Protein AF-A0AAU7DUR1-F1 (afdb_monomer_lite)

Structure (mmCIF, N/CA/C/O backbone):
data_AF-A0AAU7DUR1-F1
#
_entry.id   AF-A0AAU7DUR1-F1
#
loop_
_atom_site.group_PDB
_atom_site.id
_atom_site.type_symbol
_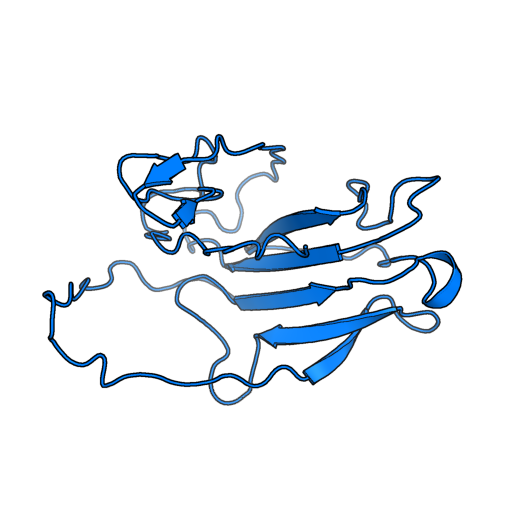atom_site.label_atom_id
_atom_site.label_alt_id
_atom_site.label_comp_id
_atom_site.label_asym_id
_atom_site.label_entity_id
_atom_site.label_seq_id
_atom_site.pdbx_PDB_ins_code
_atom_site.Cartn_x
_atom_site.Cartn_y
_atom_site.Cartn_z
_atom_site.occupancy
_atom_site.B_iso_or_equiv
_atom_site.auth_seq_id
_atom_site.auth_comp_id
_atom_site.auth_asym_id
_atom_site.auth_atom_id
_atom_site.pdbx_PDB_model_num
ATOM 1 N N . MET A 1 1 ? 10.412 -1.388 14.635 1.00 56.00 1 MET A N 1
ATOM 2 C CA . MET A 1 1 ? 9.092 -0.847 15.020 1.00 56.00 1 MET A CA 1
ATOM 3 C C . MET A 1 1 ? 8.176 -2.025 15.312 1.00 56.00 1 MET A C 1
ATOM 5 O O . MET A 1 1 ? 8.326 -3.038 14.648 1.00 56.00 1 MET A O 1
ATOM 9 N N . SER A 1 2 ? 7.314 -1.952 16.322 1.00 57.91 2 SER A N 1
ATOM 10 C CA . SER A 1 2 ? 6.321 -2.997 16.616 1.00 57.91 2 SER A CA 1
ATOM 11 C C . SER A 1 2 ? 5.016 -2.299 16.929 1.00 57.91 2 SER A C 1
ATOM 13 O O . SER A 1 2 ? 5.034 -1.348 17.711 1.00 57.91 2 SER A O 1
ATOM 15 N N . ASN A 1 3 ? 3.911 -2.769 16.357 1.00 61.84 3 ASN A N 1
ATOM 16 C CA . ASN A 1 3 ? 2.604 -2.283 16.769 1.00 61.84 3 ASN A CA 1
ATOM 17 C C . ASN A 1 3 ? 2.331 -2.777 18.203 1.00 61.84 3 ASN A C 1
ATOM 19 O O . ASN A 1 3 ? 2.317 -3.987 18.437 1.00 61.84 3 ASN A O 1
ATOM 23 N N . GLN A 1 4 ? 2.199 -1.851 19.155 1.00 59.06 4 GLN A N 1
ATOM 24 C CA . GLN A 1 4 ? 1.878 -2.141 20.562 1.00 59.06 4 GLN A CA 1
ATOM 25 C C . GLN A 1 4 ? 0.377 -1.969 20.854 1.00 59.06 4 GLN A C 1
ATOM 27 O O . GLN A 1 4 ? -0.071 -2.287 21.953 1.00 59.06 4 GLN A O 1
ATOM 32 N N . GLU A 1 5 ? -0.414 -1.482 19.892 1.00 58.09 5 GLU A N 1
ATOM 33 C CA . GLU A 1 5 ? -1.852 -1.294 20.077 1.00 58.09 5 GLU A CA 1
ATOM 34 C C . GLU A 1 5 ? -2.583 -2.643 20.017 1.00 58.09 5 GLU A C 1
ATOM 36 O O . GLU A 1 5 ? -2.701 -3.265 18.959 1.00 58.09 5 GLU A O 1
ATOM 41 N N . GLY A 1 6 ? -3.068 -3.104 21.174 1.00 51.38 6 GLY A N 1
ATOM 42 C CA . GLY A 1 6 ? -3.835 -4.348 21.315 1.00 51.38 6 GLY A CA 1
ATOM 43 C C . GLY A 1 6 ? -5.350 -4.191 21.133 1.00 51.38 6 GLY A C 1
ATOM 44 O O . GLY A 1 6 ? -6.027 -5.174 20.839 1.00 51.38 6 GLY A O 1
ATOM 45 N N . HIS A 1 7 ? -5.886 -2.977 21.287 1.00 55.06 7 HIS A N 1
ATOM 46 C CA . HIS A 1 7 ? -7.300 -2.651 21.097 1.00 55.06 7 HIS A CA 1
ATOM 47 C C . HIS A 1 7 ? -7.429 -1.149 20.826 1.00 55.06 7 HIS A C 1
ATOM 49 O O . HIS A 1 7 ? -6.732 -0.352 21.450 1.00 55.06 7 HIS A O 1
ATOM 55 N N . SER A 1 8 ? -8.314 -0.761 19.913 1.00 55.00 8 SER A N 1
ATOM 56 C CA . SER A 1 8 ? -8.694 0.642 19.732 1.00 55.00 8 SER A CA 1
ATOM 57 C C . SER A 1 8 ? -10.193 0.733 19.930 1.00 55.00 8 SER A C 1
ATOM 59 O O . SER A 1 8 ? -10.923 0.025 19.233 1.00 55.00 8 SER A O 1
ATOM 61 N N . ASP A 1 9 ? -10.635 1.581 20.855 1.00 59.78 9 ASP A N 1
ATOM 62 C CA . ASP A 1 9 ? -12.047 1.922 20.973 1.00 59.78 9 ASP A CA 1
ATOM 63 C C . ASP A 1 9 ? -12.463 2.625 19.680 1.00 59.78 9 ASP A C 1
ATOM 65 O O . ASP A 1 9 ? -11.964 3.696 19.328 1.00 59.78 9 ASP A O 1
ATOM 69 N N . VAL A 1 10 ? -13.305 1.951 18.899 1.00 65.25 10 VAL A N 1
ATOM 70 C CA . VAL A 1 10 ? -13.813 2.492 17.642 1.00 65.25 10 VAL A CA 1
ATOM 71 C C . VAL A 1 10 ? -14.969 3.417 17.977 1.00 65.25 10 VAL A C 1
ATOM 73 O O . VAL A 1 10 ? -16.046 2.958 18.350 1.00 65.25 10 VAL A O 1
ATOM 76 N N . THR A 1 11 ? -14.765 4.714 17.785 1.00 69.62 11 THR A N 1
ATOM 77 C CA . THR A 1 11 ? -15.866 5.675 17.783 1.00 69.62 11 THR A CA 1
ATOM 78 C C . THR A 1 11 ? -16.497 5.687 16.396 1.00 69.62 11 THR A C 1
ATOM 80 O O . THR A 1 11 ? -15.863 6.089 15.420 1.00 69.62 11 THR A O 1
ATOM 83 N N . ILE A 1 12 ? -17.743 5.229 16.299 1.00 73.94 12 ILE A N 1
ATOM 84 C CA . ILE A 1 12 ? -18.549 5.356 15.082 1.00 73.94 12 ILE A CA 1
ATOM 85 C C . ILE A 1 12 ? -19.284 6.694 15.166 1.00 73.94 12 ILE A C 1
ATOM 87 O O . ILE A 1 12 ? -20.012 6.929 16.125 1.00 73.94 12 ILE A O 1
ATOM 91 N N . LEU A 1 13 ? -19.077 7.563 14.177 1.00 75.06 13 LEU A N 1
ATOM 92 C CA . LEU A 1 13 ? -19.843 8.802 14.045 1.00 75.06 13 LEU A CA 1
ATOM 93 C C . LEU A 1 13 ? -21.194 8.503 13.380 1.00 75.06 13 LEU A C 1
ATOM 95 O O . LEU A 1 13 ? -21.248 7.810 12.362 1.00 75.06 13 LEU A O 1
ATOM 99 N N . GLU A 1 14 ? -22.276 9.037 13.941 1.00 80.81 14 GLU A N 1
ATOM 100 C CA . GLU A 1 14 ? -23.606 9.017 13.330 1.00 80.81 14 GLU A CA 1
ATOM 101 C C . GLU A 1 14 ? -23.706 10.021 12.171 1.00 80.81 14 GLU A C 1
ATOM 103 O O . GLU A 1 14 ? -22.934 10.978 12.061 1.00 80.81 14 GLU A O 1
ATOM 108 N N . SER A 1 15 ? -24.689 9.818 11.289 1.00 76.50 15 SER A N 1
ATOM 109 C CA . SER A 1 15 ? -24.946 10.739 10.179 1.00 76.50 15 SER A CA 1
ATOM 110 C C . SER A 1 15 ? -25.214 12.156 10.704 1.00 76.50 15 SER A C 1
ATOM 112 O O . SER A 1 15 ? -26.087 12.359 11.543 1.00 76.50 15 SER A O 1
ATOM 114 N N . GLY A 1 16 ? -24.451 13.138 10.217 1.00 76.81 16 GLY A N 1
ATOM 115 C CA . GLY A 1 16 ? -24.563 14.537 10.639 1.00 76.81 16 GLY A CA 1
ATOM 116 C C . GLY A 1 16 ? -23.713 14.925 11.855 1.00 76.81 16 GLY A C 1
ATOM 117 O O . GLY A 1 16 ? -23.618 16.116 12.147 1.00 76.81 16 GLY A O 1
ATOM 118 N N . GLN A 1 17 ? -23.042 13.981 12.531 1.00 80.88 17 GLN A N 1
ATOM 119 C CA . GLN A 1 17 ? -22.044 14.335 13.544 1.00 80.88 17 GLN A CA 1
ATOM 120 C C . GLN A 1 17 ? -20.769 14.878 12.871 1.00 80.88 17 GLN A C 1
ATOM 122 O O . GLN A 1 17 ? -20.218 14.222 11.982 1.00 80.88 17 GLN A O 1
ATOM 127 N N . PRO A 1 18 ? -20.266 16.063 13.270 1.00 70.56 18 PRO A N 1
ATOM 128 C CA . PRO A 1 18 ? -19.058 16.622 12.681 1.00 70.56 18 PRO A CA 1
ATOM 129 C C . PRO A 1 18 ? -17.836 15.787 13.077 1.00 70.56 18 PRO A C 1
ATOM 131 O O . PRO A 1 18 ? -17.575 15.561 14.259 1.00 70.56 18 PRO A O 1
ATOM 134 N N . CYS A 1 19 ? -17.048 15.366 12.087 1.00 73.06 19 CYS A N 1
ATOM 135 C CA . CYS A 1 19 ? -15.714 14.830 12.331 1.00 73.06 19 CYS A CA 1
ATOM 136 C C . CYS A 1 19 ? -14.789 16.001 12.684 1.00 73.06 19 CYS A C 1
ATOM 138 O O . CYS A 1 19 ? -14.286 16.694 11.805 1.00 73.06 19 CYS A O 1
ATOM 140 N N . THR A 1 20 ? -14.625 16.278 13.976 1.00 70.75 20 THR A N 1
ATOM 141 C CA . THR A 1 20 ? -13.849 17.434 14.459 1.00 70.75 20 THR A CA 1
ATOM 142 C C . THR A 1 20 ? -12.358 17.142 14.633 1.00 70.75 20 THR A C 1
ATOM 144 O O . THR A 1 20 ? -11.576 18.069 14.814 1.00 70.75 20 THR A O 1
ATOM 147 N N . ALA A 1 21 ? -11.941 15.877 14.539 1.00 74.44 21 ALA A N 1
ATOM 148 C CA . ALA A 1 21 ? -10.549 15.448 14.672 1.00 74.44 21 ALA A CA 1
ATOM 149 C C . ALA A 1 21 ? -9.937 15.102 13.303 1.00 74.44 21 ALA A C 1
ATOM 151 O O . ALA A 1 21 ? -9.575 13.954 13.045 1.00 74.44 21 ALA A O 1
ATOM 152 N N . VAL A 1 22 ? -9.853 16.091 12.408 1.00 81.06 22 VAL A N 1
ATOM 153 C CA . VAL A 1 22 ? -9.195 15.941 11.101 1.00 81.06 22 VAL A CA 1
ATOM 154 C C . VAL A 1 22 ? -7.803 16.558 11.159 1.00 81.06 22 VAL A C 1
ATOM 156 O O . VAL A 1 22 ? -7.639 17.717 11.529 1.00 81.06 22 VAL A O 1
ATOM 159 N N . GLU A 1 23 ? -6.808 15.777 10.759 1.00 84.94 23 GLU A N 1
ATOM 160 C CA . GLU A 1 23 ? -5.436 16.225 10.538 1.00 84.94 23 GLU A CA 1
ATOM 161 C C . GLU A 1 23 ? -5.073 15.928 9.083 1.00 84.94 23 GLU A C 1
ATOM 163 O O . GLU A 1 23 ? -5.329 14.825 8.593 1.00 84.94 23 GLU A O 1
ATOM 168 N N . VAL A 1 24 ? -4.489 16.910 8.396 1.00 88.19 24 VAL A N 1
ATOM 169 C CA . VAL A 1 24 ? -3.991 16.754 7.026 1.00 88.19 24 VAL A CA 1
ATOM 170 C C . VAL A 1 24 ? -2.480 16.573 7.085 1.00 88.19 24 VAL A C 1
ATOM 172 O O . VAL A 1 24 ? -1.771 17.415 7.629 1.00 88.19 24 VAL A O 1
ATOM 175 N N . LEU A 1 25 ? -1.999 15.463 6.525 1.00 89.69 25 LEU A N 1
ATOM 176 C CA . LEU A 1 25 ? -0.577 15.175 6.371 1.00 89.69 25 LEU A CA 1
ATOM 177 C C . LEU A 1 25 ? -0.161 15.499 4.936 1.00 89.69 25 LEU A C 1
ATOM 179 O O . LEU A 1 25 ? -0.440 14.720 4.026 1.00 89.69 25 LEU A O 1
ATOM 183 N N . GLU A 1 26 ? 0.503 16.636 4.737 1.00 93.69 26 GLU A N 1
ATOM 184 C CA . GLU A 1 26 ? 0.977 17.040 3.410 1.00 93.69 26 GLU A CA 1
ATOM 185 C C . GLU A 1 26 ? 2.135 16.132 2.952 1.00 93.69 26 GLU A C 1
ATOM 187 O O . GLU A 1 26 ? 3.105 15.950 3.700 1.00 93.69 26 GLU A O 1
ATOM 192 N N . PRO A 1 27 ? 2.067 15.526 1.754 1.00 94.62 27 PRO A N 1
ATOM 193 C CA . PRO A 1 27 ? 3.135 14.681 1.240 1.00 94.62 27 PRO A CA 1
ATOM 194 C C . PRO A 1 27 ? 4.364 15.501 0.836 1.00 94.62 27 PRO A C 1
ATOM 196 O O . PRO A 1 27 ? 4.273 16.661 0.440 1.00 94.62 27 PRO A O 1
ATOM 199 N N . ARG A 1 28 ? 5.537 14.863 0.869 1.00 94.25 28 ARG A N 1
ATOM 200 C CA . ARG A 1 28 ? 6.794 15.436 0.362 1.00 94.25 28 ARG A CA 1
ATOM 201 C C . ARG A 1 28 ? 7.371 14.598 -0.770 1.00 94.25 28 ARG A C 1
ATOM 203 O O . ARG A 1 28 ? 7.312 13.372 -0.722 1.00 94.25 28 ARG A O 1
ATOM 210 N N . LEU A 1 29 ? 7.994 15.255 -1.742 1.00 93.94 29 LEU A N 1
ATOM 211 C CA . LEU A 1 29 ? 8.721 14.575 -2.811 1.00 93.94 29 LEU A CA 1
ATOM 212 C C . LEU A 1 29 ? 10.034 13.998 -2.275 1.00 93.94 29 LEU A C 1
ATOM 214 O O . LEU A 1 29 ? 10.822 14.708 -1.645 1.00 93.94 29 LEU A O 1
ATOM 218 N N . VAL A 1 30 ? 10.268 12.709 -2.513 1.00 92.31 30 VAL A N 1
ATOM 219 C CA . VAL A 1 30 ? 11.501 12.016 -2.121 1.00 92.31 30 VAL A CA 1
ATOM 220 C C . VAL A 1 30 ? 11.990 11.084 -3.231 1.00 92.31 30 VAL A C 1
ATOM 222 O O . VAL A 1 30 ? 11.173 10.497 -3.938 1.00 92.31 30 VAL A O 1
ATOM 225 N N . PRO A 1 31 ? 13.312 10.899 -3.378 1.00 89.62 31 PRO A N 1
ATOM 226 C CA . PRO A 1 31 ? 13.858 9.909 -4.297 1.00 89.62 31 PRO A CA 1
ATOM 227 C C . PRO A 1 31 ? 13.630 8.476 -3.782 1.00 89.62 31 PRO A C 1
ATOM 229 O O . PRO A 1 31 ? 13.935 8.160 -2.629 1.00 89.62 31 PRO A O 1
ATOM 232 N N . LEU A 1 32 ? 13.160 7.590 -4.660 1.00 83.88 32 LEU A N 1
ATOM 233 C CA . LEU A 1 32 ? 13.056 6.142 -4.480 1.00 83.88 32 LEU A CA 1
ATOM 234 C C . LEU A 1 32 ? 14.076 5.427 -5.385 1.00 83.88 32 LEU A C 1
ATOM 236 O O . LEU A 1 32 ? 13.967 5.496 -6.604 1.00 83.88 32 LEU A O 1
ATOM 240 N N . GLY A 1 33 ? 15.061 4.724 -4.805 1.00 72.75 33 GLY A N 1
ATOM 241 C CA . GLY A 1 33 ? 16.010 3.891 -5.575 1.00 72.75 33 GLY A CA 1
ATOM 242 C C . GLY A 1 33 ? 17.455 4.405 -5.721 1.00 72.75 33 GLY A C 1
ATOM 243 O O . GLY A 1 33 ? 18.224 3.866 -6.513 1.00 72.75 33 GLY A O 1
ATOM 244 N N . GLY A 1 34 ? 17.889 5.407 -4.945 1.00 68.81 34 GLY A N 1
ATOM 245 C CA . GLY A 1 34 ? 19.290 5.867 -4.939 1.00 68.81 34 GLY A CA 1
ATOM 246 C C . GLY A 1 34 ? 19.657 6.843 -6.081 1.00 68.81 34 GLY A C 1
ATOM 247 O O . GLY A 1 34 ? 18.851 7.703 -6.410 1.00 68.81 34 GLY A O 1
ATOM 248 N N . PRO A 1 35 ? 20.869 6.789 -6.678 1.00 56.81 35 PRO A N 1
ATOM 249 C CA . PRO A 1 35 ? 21.371 7.820 -7.609 1.00 56.81 35 PRO A CA 1
ATOM 250 C C . PRO A 1 35 ? 20.597 7.991 -8.927 1.00 56.81 35 PRO A C 1
ATOM 252 O O . PRO A 1 35 ? 20.776 8.998 -9.603 1.00 56.81 35 PRO A O 1
ATOM 255 N N . ARG A 1 36 ? 19.768 7.011 -9.310 1.00 65.25 36 ARG A N 1
ATOM 256 C CA . ARG A 1 36 ? 18.847 7.078 -10.464 1.00 65.25 36 ARG A CA 1
ATOM 257 C C . ARG A 1 36 ? 17.395 6.939 -10.010 1.00 65.25 36 ARG A C 1
ATOM 259 O O . ARG A 1 36 ? 16.603 6.255 -10.645 1.00 65.25 36 ARG A O 1
ATOM 266 N N . ALA A 1 37 ? 17.102 7.498 -8.843 1.00 68.94 37 ALA A N 1
ATOM 267 C CA . ALA A 1 37 ? 15.810 7.365 -8.212 1.00 68.94 37 ALA A CA 1
ATOM 268 C C . ALA A 1 37 ? 14.706 8.050 -9.013 1.00 68.94 37 ALA A C 1
ATOM 270 O O . ALA A 1 37 ? 14.841 9.218 -9.381 1.00 68.94 37 ALA A O 1
ATOM 271 N N . MET A 1 38 ? 13.583 7.355 -9.169 1.00 85.31 38 MET A N 1
ATOM 272 C CA . MET A 1 38 ? 12.325 8.026 -9.470 1.00 85.31 38 MET A CA 1
ATOM 273 C C . MET A 1 38 ? 11.888 8.860 -8.258 1.00 85.31 38 MET A C 1
ATOM 275 O O . MET A 1 38 ? 12.289 8.584 -7.123 1.00 85.31 38 MET A O 1
ATOM 279 N N . THR A 1 39 ? 11.060 9.877 -8.473 1.00 89.38 39 THR A N 1
ATOM 280 C CA . THR A 1 39 ? 10.510 10.675 -7.369 1.00 89.38 39 THR A CA 1
ATOM 281 C C . THR A 1 39 ? 9.153 10.123 -6.949 1.00 89.38 39 THR A C 1
ATOM 283 O O . THR A 1 39 ? 8.345 9.761 -7.794 1.00 89.38 39 THR A O 1
ATOM 286 N N . VAL A 1 40 ? 8.898 10.069 -5.641 1.00 92.50 40 VAL A N 1
ATOM 287 C CA . VAL A 1 40 ? 7.615 9.640 -5.070 1.00 92.50 40 VAL A CA 1
ATOM 288 C C . VAL A 1 40 ? 7.107 10.650 -4.049 1.00 92.50 40 VAL A C 1
ATOM 290 O O . VAL A 1 40 ? 7.886 11.358 -3.407 1.00 92.50 40 VAL A O 1
ATOM 293 N N . CYS A 1 41 ? 5.793 10.695 -3.867 1.00 94.88 41 CYS A N 1
ATOM 294 C CA . CYS A 1 41 ? 5.122 11.462 -2.827 1.00 94.88 41 CYS A CA 1
ATOM 295 C C . CYS A 1 41 ? 5.071 10.642 -1.532 1.00 94.88 41 CYS A C 1
ATOM 297 O O . CYS A 1 41 ? 4.221 9.765 -1.368 1.00 94.88 41 CYS A O 1
ATOM 299 N N . ARG A 1 42 ? 5.962 10.937 -0.581 1.00 95.44 42 ARG A N 1
ATOM 300 C CA . ARG A 1 42 ? 5.965 10.311 0.746 1.00 95.44 42 ARG A CA 1
ATOM 301 C C . ARG A 1 42 ? 5.056 11.066 1.702 1.00 95.44 42 ARG A C 1
ATOM 303 O O . ARG A 1 42 ? 5.380 12.175 2.127 1.00 95.44 42 ARG A O 1
ATOM 310 N N . THR A 1 43 ? 3.952 10.432 2.082 1.00 94.94 43 THR A N 1
ATOM 311 C CA . THR A 1 43 ? 2.994 10.976 3.061 1.00 94.94 43 THR A CA 1
ATOM 312 C C . THR A 1 43 ? 3.359 10.564 4.484 1.00 94.94 43 THR A C 1
ATOM 314 O O . THR A 1 43 ? 3.240 11.365 5.403 1.00 94.94 43 THR A O 1
ATOM 317 N N . SER A 1 44 ? 3.844 9.334 4.682 1.00 93.25 44 SER A N 1
ATOM 318 C CA . SER A 1 44 ? 4.236 8.793 5.991 1.00 93.25 44 SER A CA 1
ATOM 319 C C . SER A 1 44 ? 5.558 8.024 5.874 1.00 93.25 44 SER A C 1
ATOM 321 O O . SER A 1 44 ? 5.752 7.338 4.868 1.00 93.25 44 SER A O 1
ATOM 323 N N . PRO A 1 45 ? 6.475 8.103 6.860 1.00 93.06 45 PRO A N 1
ATOM 324 C CA . PRO A 1 45 ? 6.346 8.783 8.156 1.00 93.06 45 PRO A CA 1
ATOM 325 C C . PRO A 1 45 ? 6.593 10.303 8.106 1.00 93.06 45 PRO A C 1
ATOM 327 O O . PRO A 1 45 ? 7.394 10.800 7.297 1.00 93.06 45 PRO A O 1
ATOM 330 N N . GLN A 1 46 ? 5.945 11.026 9.028 1.00 90.00 46 GLN A N 1
ATOM 331 C CA . GLN A 1 46 ? 6.221 12.431 9.358 1.00 90.00 46 GLN A CA 1
ATOM 332 C C . GLN A 1 46 ? 6.693 12.579 10.808 1.00 90.00 46 GLN A C 1
ATOM 334 O O . GLN A 1 46 ? 6.553 11.654 11.618 1.00 90.00 46 GLN A O 1
ATOM 339 N N . ARG A 1 47 ? 7.276 13.741 11.126 1.00 86.44 47 ARG A N 1
ATOM 340 C CA . ARG A 1 47 ? 7.790 14.048 12.468 1.00 86.44 47 ARG A CA 1
ATOM 341 C C . ARG A 1 47 ? 6.647 14.131 13.480 1.00 86.44 47 ARG A C 1
ATOM 343 O O . ARG A 1 47 ? 6.791 13.659 14.601 1.00 86.44 47 ARG A O 1
ATOM 350 N N . GLU A 1 48 ? 5.531 14.709 13.059 1.00 85.38 48 GLU A N 1
ATOM 351 C CA . GLU A 1 48 ? 4.315 14.942 13.835 1.00 85.38 48 GLU A CA 1
ATOM 352 C C . GLU A 1 48 ? 3.516 13.646 14.004 1.00 85.38 48 GLU A C 1
ATOM 354 O O . GLU A 1 48 ? 2.960 13.382 15.069 1.00 85.38 48 GLU A O 1
ATOM 359 N N . ARG A 1 49 ? 3.509 12.802 12.963 1.00 86.50 49 ARG A N 1
ATOM 360 C CA . ARG A 1 49 ? 2.796 11.526 12.951 1.00 86.50 49 ARG A CA 1
ATOM 361 C C . ARG A 1 49 ? 3.564 10.469 12.163 1.00 86.50 49 ARG A C 1
ATOM 363 O O . ARG A 1 49 ? 3.569 10.440 10.934 1.00 86.50 49 ARG A O 1
ATOM 370 N N . SER A 1 50 ? 4.223 9.570 12.892 1.00 86.44 50 SER A N 1
ATOM 371 C CA . SER A 1 50 ? 4.999 8.472 12.295 1.00 86.44 50 SER A CA 1
ATOM 372 C C . SER A 1 50 ? 4.198 7.177 12.122 1.00 86.44 50 SER A C 1
ATOM 374 O O . SER A 1 50 ? 4.646 6.275 11.419 1.00 86.44 50 SER A O 1
ATOM 376 N N . LEU A 1 51 ? 3.029 7.072 12.763 1.00 84.94 51 LEU A N 1
ATOM 377 C CA . LEU A 1 51 ? 2.148 5.908 12.709 1.00 84.94 51 LEU A CA 1
ATOM 378 C C . LEU A 1 51 ? 0.685 6.335 12.553 1.00 84.94 51 LEU A C 1
ATOM 380 O O . LEU A 1 51 ? 0.239 7.299 13.173 1.00 84.94 51 LEU A O 1
ATOM 384 N N . ILE A 1 52 ? -0.073 5.563 11.776 1.00 86.44 52 ILE A N 1
ATOM 385 C CA . ILE A 1 52 ? -1.538 5.527 11.813 1.00 86.44 52 ILE A CA 1
ATOM 386 C C . ILE A 1 52 ? -1.912 4.104 12.214 1.00 86.44 52 ILE A C 1
ATOM 388 O O . ILE A 1 52 ? -2.005 3.206 11.372 1.00 86.44 52 ILE A O 1
ATOM 392 N N . ARG A 1 53 ? -2.084 3.878 13.521 1.00 85.19 53 ARG A N 1
ATOM 393 C CA . ARG A 1 53 ? -2.161 2.527 14.098 1.00 85.19 53 ARG A CA 1
ATOM 394 C C . ARG A 1 53 ? -0.944 1.702 13.649 1.00 85.19 53 ARG A C 1
ATOM 396 O O . ARG A 1 53 ? 0.191 2.140 13.804 1.00 85.19 53 ARG A O 1
ATOM 403 N N . ALA A 1 54 ? -1.159 0.540 13.032 1.00 85.94 54 ALA A N 1
ATOM 404 C CA . ALA A 1 54 ? -0.078 -0.296 12.519 1.00 85.94 54 ALA A CA 1
ATOM 405 C C . ALA A 1 54 ? 0.653 0.300 11.299 1.00 85.94 54 ALA A C 1
ATOM 407 O O . ALA A 1 54 ? 1.789 -0.092 11.040 1.00 85.94 54 ALA A O 1
ATOM 408 N N . TRP A 1 55 ? 0.033 1.211 10.542 1.00 89.81 55 TRP A N 1
ATOM 409 C CA . TRP A 1 55 ? 0.603 1.753 9.307 1.00 89.81 55 TRP A CA 1
ATOM 410 C C . TRP A 1 55 ? 1.741 2.719 9.610 1.00 89.81 55 TRP A C 1
ATOM 412 O O . TRP A 1 55 ? 1.552 3.696 10.331 1.00 89.81 55 TRP A O 1
ATOM 422 N N . CYS A 1 56 ? 2.916 2.456 9.047 1.00 91.75 56 CYS A N 1
ATOM 423 C CA . CYS A 1 56 ? 4.151 3.173 9.366 1.00 91.75 56 CYS A CA 1
ATOM 424 C C . CYS A 1 56 ? 4.858 3.776 8.150 1.00 91.75 56 CYS A C 1
ATOM 426 O O . CYS A 1 56 ? 5.913 4.391 8.295 1.00 91.75 56 CYS A O 1
ATOM 428 N N . PHE A 1 57 ? 4.293 3.591 6.958 1.00 94.06 57 PHE A N 1
ATOM 429 C CA . PHE A 1 57 ? 4.868 4.072 5.711 1.00 94.06 57 PHE A CA 1
ATOM 430 C C . PHE A 1 57 ? 3.789 4.201 4.637 1.00 94.06 57 PHE A C 1
ATOM 432 O O . PHE A 1 57 ? 2.924 3.326 4.537 1.00 94.06 57 PHE A O 1
ATOM 439 N N . LEU A 1 58 ? 3.861 5.270 3.843 1.00 95.00 58 LEU A N 1
ATOM 440 C CA . LEU A 1 58 ? 3.026 5.479 2.665 1.00 95.00 58 LEU A CA 1
ATOM 441 C C . LEU A 1 58 ? 3.779 6.327 1.639 1.00 95.00 58 LEU A C 1
ATOM 443 O O . LEU A 1 58 ? 3.975 7.528 1.858 1.00 95.00 58 LEU A O 1
ATOM 447 N N . ASP A 1 59 ? 4.107 5.697 0.515 1.00 94.56 59 ASP A N 1
ATOM 448 C CA . ASP A 1 59 ? 4.537 6.361 -0.711 1.00 94.56 59 ASP A CA 1
ATOM 449 C C . ASP A 1 59 ? 3.463 6.227 -1.784 1.00 94.56 59 ASP A C 1
ATOM 451 O O . ASP A 1 59 ? 2.858 5.168 -1.946 1.00 94.56 59 ASP A O 1
ATOM 455 N N . HIS A 1 60 ? 3.276 7.294 -2.548 1.00 94.62 60 HIS A N 1
ATOM 456 C CA . HIS A 1 60 ? 2.536 7.305 -3.802 1.00 94.62 60 HIS A CA 1
ATOM 457 C C . HIS A 1 60 ? 3.515 7.586 -4.942 1.00 94.62 60 HIS A C 1
ATOM 459 O O . HIS A 1 60 ? 4.310 8.522 -4.860 1.00 94.62 60 HIS A O 1
ATOM 465 N N . TYR A 1 61 ? 3.497 6.742 -5.968 1.00 91.38 61 TYR A N 1
ATOM 466 C CA . TYR A 1 61 ? 4.324 6.870 -7.165 1.00 91.38 61 TYR A CA 1
ATOM 467 C C . TYR A 1 61 ? 3.424 6.967 -8.391 1.00 91.38 61 TYR A C 1
ATOM 469 O O . TYR A 1 61 ? 2.400 6.279 -8.470 1.00 91.38 61 TYR A O 1
ATOM 477 N N . GLY A 1 62 ? 3.804 7.805 -9.351 1.00 89.81 62 GLY A N 1
ATOM 478 C CA . GLY A 1 62 ? 2.970 8.114 -10.499 1.00 89.81 62 GLY A CA 1
ATOM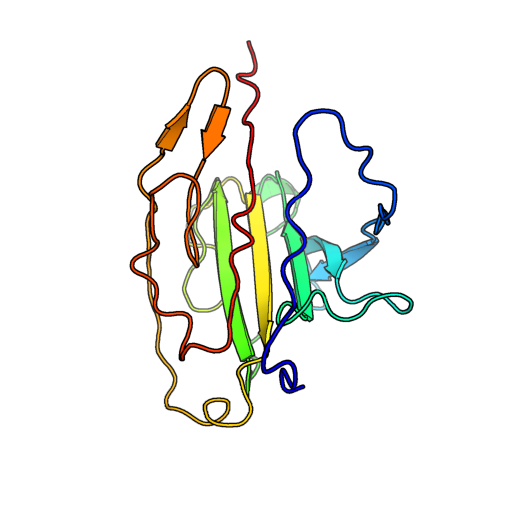 479 C C . GLY A 1 62 ? 1.802 9.068 -10.226 1.00 89.81 62 GLY A C 1
ATOM 480 O O . GLY A 1 62 ? 1.666 9.596 -9.122 1.00 89.81 62 GLY A O 1
ATOM 481 N N . PRO A 1 63 ? 0.913 9.270 -11.214 1.00 90.56 63 PRO A N 1
ATOM 482 C CA . PRO A 1 63 ? 0.921 8.620 -12.525 1.00 90.56 63 PRO A CA 1
ATOM 483 C C . PRO A 1 63 ? 2.069 9.120 -13.405 1.00 90.56 63 PRO A C 1
ATOM 485 O O . PRO A 1 63 ? 2.066 10.275 -13.817 1.00 90.56 63 PRO A O 1
ATOM 488 N N . ASP A 1 64 ? 3.005 8.228 -13.723 1.00 85.00 64 ASP A N 1
ATOM 489 C CA . ASP A 1 64 ? 4.221 8.572 -14.457 1.00 85.00 64 ASP A CA 1
ATOM 490 C C . ASP A 1 64 ? 4.384 7.694 -15.700 1.00 85.00 64 ASP A C 1
ATOM 492 O O . ASP A 1 64 ? 4.078 6.496 -15.679 1.00 85.00 64 ASP A O 1
ATOM 496 N N . SER A 1 65 ? 4.901 8.293 -16.774 1.00 83.25 65 SER A N 1
ATOM 497 C CA . SER A 1 65 ? 5.422 7.572 -17.937 1.00 83.25 65 SER A CA 1
ATOM 498 C C . SER A 1 65 ? 6.826 7.071 -17.614 1.00 83.25 65 SER A C 1
ATOM 500 O O . SER A 1 65 ? 7.739 7.873 -17.414 1.00 83.25 65 SER A O 1
ATOM 502 N N . VAL A 1 66 ? 7.029 5.751 -17.619 1.00 79.88 66 VAL A N 1
ATOM 503 C CA . VAL A 1 66 ? 8.338 5.140 -17.309 1.00 79.88 66 VAL A CA 1
ATOM 504 C C . VAL A 1 66 ? 9.418 5.614 -18.289 1.00 79.88 66 VAL A C 1
ATOM 506 O O . VAL A 1 66 ? 10.583 5.756 -17.916 1.00 79.88 66 VAL A O 1
ATOM 509 N N . ALA A 1 67 ? 9.033 5.924 -19.531 1.00 79.00 67 ALA A N 1
ATOM 510 C CA . ALA A 1 67 ? 9.938 6.468 -20.540 1.00 79.00 67 ALA A CA 1
ATOM 511 C C . ALA A 1 67 ? 10.467 7.873 -20.188 1.00 79.00 67 ALA A C 1
ATOM 513 O O . ALA A 1 67 ? 11.571 8.225 -20.601 1.00 79.00 67 ALA A O 1
ATOM 514 N N . GLU A 1 68 ? 9.701 8.666 -19.436 1.00 78.69 68 GLU A N 1
ATOM 515 C CA . GLU A 1 68 ? 10.036 10.052 -19.086 1.00 78.69 68 GLU A CA 1
ATOM 516 C C . GLU A 1 68 ? 10.676 10.160 -17.700 1.00 78.69 68 GLU A C 1
ATOM 518 O O . GLU A 1 68 ? 11.666 10.870 -17.522 1.00 78.69 68 GLU A O 1
ATOM 523 N N . THR A 1 69 ? 10.132 9.445 -16.714 1.00 75.12 69 THR A N 1
ATOM 524 C CA . THR A 1 69 ? 10.562 9.535 -15.309 1.00 75.12 69 THR A CA 1
ATOM 525 C C . THR A 1 69 ? 11.620 8.506 -14.932 1.00 75.12 69 THR A C 1
ATOM 527 O O . THR A 1 69 ? 12.201 8.585 -13.848 1.00 75.12 69 THR A O 1
ATOM 530 N N . GLY A 1 70 ? 11.878 7.546 -15.820 1.00 73.25 70 GLY A N 1
ATOM 531 C CA . GLY A 1 70 ? 12.695 6.380 -15.535 1.00 73.25 70 GLY A CA 1
ATOM 532 C C . GLY A 1 70 ? 11.925 5.292 -14.788 1.00 73.25 70 GLY A C 1
ATOM 533 O O . GLY A 1 70 ? 10.798 5.477 -14.326 1.00 73.25 70 GLY A O 1
ATOM 534 N N . ASP A 1 71 ? 12.567 4.133 -14.695 1.00 76.19 71 ASP A N 1
ATOM 535 C CA . ASP A 1 71 ? 12.011 2.936 -14.077 1.00 76.19 71 ASP A CA 1
ATOM 536 C C . ASP A 1 71 ? 12.137 2.962 -12.543 1.00 76.19 71 ASP A C 1
ATOM 538 O O . ASP A 1 71 ? 13.128 3.444 -11.984 1.00 76.19 71 ASP A O 1
ATOM 542 N N . MET A 1 72 ? 11.166 2.367 -11.850 1.00 81.44 72 MET A N 1
ATOM 543 C CA . MET A 1 72 ? 11.296 2.043 -10.439 1.00 81.44 72 MET A CA 1
ATOM 544 C C . MET A 1 72 ? 12.328 0.925 -10.274 1.00 81.44 72 MET A C 1
ATOM 546 O O . MET A 1 72 ? 12.059 -0.244 -10.534 1.00 81.44 72 MET A O 1
ATOM 550 N N . THR A 1 73 ? 13.525 1.287 -9.814 1.00 80.56 73 THR A N 1
ATOM 551 C CA . THR A 1 73 ? 14.586 0.334 -9.466 1.00 80.56 73 THR A CA 1
ATOM 552 C C . THR A 1 73 ? 14.953 0.499 -8.001 1.00 80.56 73 THR A C 1
ATOM 554 O O . THR A 1 73 ? 15.720 1.395 -7.641 1.00 80.56 73 THR A O 1
ATOM 557 N N . VAL A 1 74 ? 14.436 -0.376 -7.139 1.00 77.12 74 VAL A N 1
ATOM 558 C CA . VAL A 1 74 ? 14.805 -0.377 -5.721 1.00 77.12 74 VAL A CA 1
ATOM 559 C C . VAL A 1 74 ? 15.927 -1.397 -5.482 1.00 77.12 74 VAL A C 1
ATOM 561 O O . VAL A 1 74 ? 15.760 -2.585 -5.764 1.00 77.12 74 VAL A O 1
ATOM 564 N N . PRO A 1 75 ? 17.107 -0.980 -4.976 1.00 75.06 75 PRO A N 1
ATOM 565 C CA . PRO A 1 75 ? 18.173 -1.915 -4.632 1.00 75.06 75 PRO A CA 1
ATOM 566 C C . PRO A 1 75 ? 17.708 -2.947 -3.605 1.00 75.06 75 PRO A C 1
ATOM 568 O O . PRO A 1 75 ? 16.859 -2.659 -2.761 1.00 75.06 75 PRO A O 1
ATOM 571 N N . ARG A 1 76 ? 18.318 -4.139 -3.612 1.00 75.12 76 ARG A N 1
ATOM 572 C CA . ARG A 1 76 ? 18.017 -5.161 -2.600 1.00 75.12 76 ARG A CA 1
ATOM 573 C C . ARG A 1 76 ? 18.241 -4.596 -1.201 1.00 75.12 76 ARG A C 1
ATOM 575 O O . ARG A 1 76 ? 19.325 -4.109 -0.886 1.00 75.12 76 ARG A O 1
ATOM 582 N N . HIS A 1 77 ? 17.230 -4.734 -0.361 1.00 76.56 77 HIS A N 1
ATOM 583 C CA . HIS A 1 77 ? 17.262 -4.338 1.035 1.00 76.56 77 HIS A CA 1
ATOM 584 C C . HIS A 1 77 ? 16.428 -5.323 1.856 1.00 76.56 77 HIS A C 1
ATOM 586 O O . HIS A 1 77 ? 15.628 -6.088 1.319 1.00 76.56 77 HIS A O 1
ATOM 592 N N . LEU A 1 78 ? 16.686 -5.363 3.160 1.00 77.19 78 LEU A N 1
ATOM 593 C CA . LEU A 1 78 ? 16.071 -6.323 4.068 1.00 77.19 78 LEU A CA 1
ATOM 594 C C . LEU A 1 78 ? 15.013 -5.629 4.920 1.00 77.19 78 LEU A C 1
ATOM 596 O O . LEU A 1 78 ? 15.286 -4.596 5.529 1.00 77.19 78 LEU A O 1
ATOM 600 N N . HIS A 1 79 ? 13.844 -6.258 5.019 1.00 83.00 79 HIS A N 1
ATOM 601 C CA . HIS A 1 79 ? 12.780 -5.876 5.944 1.00 83.00 79 HIS A CA 1
ATOM 602 C C . HIS A 1 79 ? 12.645 -6.916 7.054 1.00 83.00 79 HIS A C 1
ATOM 604 O O . HIS A 1 79 ? 12.815 -8.113 6.828 1.00 83.00 79 HIS A O 1
ATOM 610 N N . THR A 1 80 ? 12.319 -6.466 8.265 1.00 84.75 80 THR A N 1
ATOM 611 C CA . THR A 1 80 ? 12.000 -7.345 9.397 1.00 84.75 80 THR A CA 1
ATOM 612 C C . THR A 1 80 ? 10.926 -6.713 10.276 1.00 84.75 80 THR A C 1
ATOM 614 O O . THR A 1 80 ? 10.914 -5.499 10.488 1.00 84.75 80 THR A O 1
ATOM 617 N N . GLY A 1 81 ? 10.014 -7.532 10.801 1.00 83.31 81 GLY A N 1
ATOM 618 C CA . GLY A 1 81 ? 8.949 -7.086 11.699 1.00 83.31 81 GLY A CA 1
ATOM 619 C C . GLY A 1 81 ? 7.894 -6.166 11.089 1.00 83.31 81 GLY A C 1
ATOM 620 O O . GLY A 1 81 ? 7.178 -5.492 11.829 1.00 83.31 81 GLY A O 1
ATOM 621 N N . LEU A 1 82 ? 7.785 -6.144 9.765 1.00 88.44 82 LEU A N 1
ATOM 622 C CA . LEU A 1 82 ? 6.768 -5.412 9.022 1.00 88.44 82 LEU A CA 1
ATOM 623 C C . LEU A 1 82 ? 6.308 -6.225 7.814 1.00 88.44 82 LEU A C 1
ATOM 625 O O . LEU A 1 82 ? 6.994 -7.158 7.395 1.00 88.44 82 LEU A O 1
ATOM 629 N N . ALA A 1 83 ? 5.165 -5.840 7.261 1.00 87.06 83 ALA A N 1
ATOM 630 C CA . ALA A 1 83 ? 4.697 -6.293 5.962 1.00 87.06 83 ALA A CA 1
ATOM 631 C C . ALA A 1 83 ? 4.695 -5.123 4.974 1.00 87.06 83 ALA A C 1
ATOM 633 O O . ALA A 1 83 ? 4.371 -3.990 5.346 1.00 87.06 83 ALA A O 1
ATOM 634 N N . THR A 1 84 ? 5.048 -5.411 3.722 1.00 88.06 84 THR A N 1
ATOM 635 C CA . THR A 1 84 ? 5.001 -4.466 2.606 1.00 88.06 84 THR A CA 1
ATOM 636 C C . THR A 1 84 ? 3.786 -4.760 1.727 1.00 88.06 84 THR A C 1
ATOM 638 O O . THR A 1 84 ? 3.444 -5.915 1.474 1.00 88.06 84 THR A O 1
ATOM 641 N N . VAL A 1 85 ? 3.101 -3.708 1.287 1.00 89.56 85 VAL A N 1
ATOM 642 C CA . VAL A 1 85 ? 1.898 -3.781 0.456 1.00 89.56 85 VAL A CA 1
ATOM 643 C C . VAL A 1 85 ? 2.093 -2.865 -0.742 1.00 89.56 85 VAL A C 1
ATOM 645 O O . VAL A 1 85 ? 2.255 -1.658 -0.575 1.00 89.56 85 VAL A O 1
ATOM 648 N N . SER A 1 86 ? 2.038 -3.434 -1.941 1.00 88.25 86 SER A N 1
ATOM 649 C CA . SER A 1 86 ? 2.046 -2.686 -3.199 1.00 88.25 86 SER A CA 1
ATOM 650 C C . SER A 1 86 ? 0.650 -2.723 -3.809 1.00 88.25 86 SER A C 1
ATOM 652 O O . SER A 1 86 ? 0.118 -3.803 -4.075 1.00 88.25 86 SER A O 1
ATOM 654 N N . TRP A 1 87 ? 0.053 -1.556 -4.042 1.00 89.50 87 TRP A N 1
ATOM 655 C CA . TRP A 1 87 ? -1.231 -1.433 -4.727 1.00 89.50 87 TRP A CA 1
ATOM 656 C C . TRP A 1 87 ? -1.070 -0.611 -6.002 1.00 89.50 87 TRP A C 1
ATOM 658 O O . TRP A 1 87 ? -0.769 0.576 -5.954 1.00 89.50 87 TRP A O 1
ATOM 668 N N . LEU A 1 88 ? -1.292 -1.266 -7.141 1.00 86.81 88 LEU A N 1
ATOM 669 C CA . LEU A 1 88 ? -1.191 -0.671 -8.467 1.00 86.81 88 LEU A CA 1
ATOM 670 C C . LEU A 1 88 ? -2.549 -0.186 -8.972 1.00 86.81 88 LEU A C 1
ATOM 672 O O . LEU A 1 88 ? -3.537 -0.925 -8.947 1.00 86.81 88 LEU A O 1
ATOM 676 N N . PHE A 1 89 ? -2.562 1.046 -9.468 1.00 87.06 89 PHE A N 1
ATOM 677 C CA . PHE A 1 89 ? -3.640 1.625 -10.263 1.00 87.06 89 PHE A CA 1
ATOM 678 C C . PHE A 1 89 ? -3.381 1.438 -11.764 1.00 87.06 89 PHE A C 1
ATOM 680 O O . PHE A 1 89 ? -4.326 1.230 -12.522 1.00 87.06 89 PHE A O 1
ATOM 687 N N . ALA A 1 90 ? -2.111 1.485 -12.182 1.00 80.56 90 ALA A N 1
ATOM 688 C CA . ALA A 1 90 ? -1.648 1.191 -13.536 1.00 80.56 90 ALA A CA 1
ATOM 689 C C . ALA A 1 90 ? -0.210 0.642 -13.509 1.00 80.56 90 ALA A C 1
ATOM 691 O O . ALA A 1 90 ? 0.558 0.948 -12.593 1.00 80.56 90 ALA A O 1
ATOM 692 N N . GLY A 1 91 ? 0.143 -0.146 -14.526 1.00 79.00 91 GLY A N 1
ATOM 693 C CA . GLY A 1 91 ? 1.459 -0.774 -14.654 1.00 79.00 91 GLY A CA 1
ATOM 694 C C . GLY A 1 91 ? 1.594 -2.106 -13.923 1.00 79.00 91 GLY A C 1
ATOM 695 O O . GLY A 1 91 ? 0.634 -2.633 -13.354 1.00 79.00 91 GLY A O 1
ATOM 696 N N . GLU A 1 92 ? 2.810 -2.649 -13.942 1.00 72.75 92 GLU A N 1
ATOM 697 C CA . GLU A 1 92 ? 3.165 -3.902 -13.283 1.00 72.75 92 GLU A CA 1
ATOM 698 C C . GLU A 1 92 ? 4.509 -3.776 -12.552 1.00 72.75 92 GLU A C 1
ATOM 700 O O . GLU A 1 92 ? 5.482 -3.241 -13.076 1.00 72.75 92 GLU A O 1
ATOM 705 N N . ILE A 1 93 ? 4.575 -4.306 -11.328 1.00 67.62 93 ILE A N 1
ATOM 706 C CA . ILE A 1 93 ? 5.802 -4.382 -10.526 1.00 67.62 93 ILE A CA 1
ATOM 707 C C . ILE A 1 93 ? 6.140 -5.853 -10.288 1.00 67.62 93 ILE A C 1
ATOM 709 O O . ILE A 1 93 ? 5.288 -6.644 -9.872 1.00 67.62 93 ILE A O 1
ATOM 713 N N . ALA A 1 94 ? 7.396 -6.220 -10.528 1.00 63.75 94 ALA A N 1
ATOM 714 C CA . ALA A 1 94 ? 7.947 -7.516 -10.173 1.00 63.75 94 ALA A CA 1
ATOM 715 C C . ALA A 1 94 ? 8.238 -7.598 -8.666 1.00 63.75 94 ALA A C 1
ATOM 717 O O . ALA A 1 94 ? 8.543 -6.612 -8.001 1.00 63.75 94 ALA A O 1
ATOM 718 N N . HIS A 1 95 ? 8.232 -8.819 -8.128 1.00 55.78 95 HIS A N 1
ATOM 719 C CA . HIS A 1 95 ? 8.430 -9.104 -6.698 1.00 55.78 95 HIS A CA 1
ATOM 720 C C . HIS A 1 95 ? 9.735 -8.534 -6.095 1.00 55.78 95 HIS A C 1
ATOM 722 O O . HIS A 1 95 ? 9.854 -8.427 -4.881 1.00 55.78 95 HIS A O 1
ATOM 728 N N . GLN A 1 96 ? 10.709 -8.155 -6.927 1.00 58.22 96 GLN A N 1
ATOM 729 C CA . GLN A 1 96 ? 11.980 -7.561 -6.502 1.00 58.22 96 GLN A CA 1
ATOM 730 C C . GLN A 1 96 ? 11.936 -6.031 -6.358 1.00 58.22 96 GLN A C 1
ATOM 732 O O . GLN A 1 96 ? 12.994 -5.424 -6.238 1.00 58.22 96 GLN A O 1
ATOM 737 N N . GLU A 1 97 ? 10.743 -5.425 -6.380 1.00 63.25 97 GLU A N 1
ATOM 738 C CA . GLU A 1 97 ? 10.554 -3.965 -6.369 1.00 63.25 97 GLU A CA 1
ATOM 739 C C . GLU A 1 97 ? 11.238 -3.287 -7.570 1.00 63.25 97 GLU A C 1
ATOM 741 O O . GLU A 1 97 ? 11.849 -2.221 -7.479 1.00 63.25 97 GLU A O 1
ATOM 746 N N . ILE A 1 98 ? 11.125 -3.961 -8.716 1.00 59.59 98 ILE A N 1
ATOM 747 C CA . ILE A 1 98 ? 11.551 -3.500 -10.040 1.00 59.59 98 ILE A CA 1
ATOM 748 C C . ILE A 1 98 ? 10.300 -3.516 -10.914 1.00 59.59 98 ILE A C 1
ATOM 750 O O . ILE A 1 98 ? 9.523 -4.472 -10.801 1.00 59.59 98 ILE A O 1
ATOM 754 N N . SER A 1 99 ? 10.060 -2.516 -11.762 1.00 59.66 99 SER A N 1
ATOM 755 C CA . SER A 1 99 ? 8.919 -2.615 -12.685 1.00 59.66 99 SER A CA 1
ATOM 756 C C . SER A 1 99 ? 9.078 -3.817 -13.617 1.00 59.66 99 SER A C 1
ATOM 758 O O . SER A 1 99 ? 10.185 -4.278 -13.910 1.00 59.66 99 SER A O 1
ATOM 760 N N . ALA A 1 100 ? 7.957 -4.380 -14.061 1.00 63.91 100 ALA A N 1
ATOM 761 C CA . ALA A 1 100 ? 8.006 -5.472 -15.019 1.00 63.91 100 ALA A CA 1
ATOM 762 C C . ALA A 1 100 ? 8.552 -4.961 -16.368 1.00 63.91 100 ALA A C 1
ATOM 764 O O . ALA A 1 100 ? 8.287 -3.809 -16.738 1.00 63.91 100 ALA A O 1
ATOM 765 N N . PRO A 1 101 ? 9.272 -5.800 -17.138 1.00 61.94 101 PRO A N 1
ATOM 766 C CA . PRO A 1 101 ? 9.639 -5.456 -18.507 1.00 61.94 101 PRO A CA 1
ATOM 767 C C . PRO A 1 101 ? 8.400 -5.007 -19.298 1.00 61.94 101 PRO A C 1
ATOM 769 O O . PRO A 1 101 ? 7.365 -5.656 -19.191 1.00 61.94 101 PRO A O 1
ATOM 772 N N . GLN A 1 102 ? 8.518 -3.942 -20.103 1.00 64.50 102 GLN A N 1
ATOM 773 C CA . GLN A 1 102 ? 7.424 -3.357 -20.914 1.00 64.50 102 GLN A CA 1
ATOM 774 C C . GLN A 1 102 ? 6.350 -2.579 -20.123 1.00 64.50 102 GLN A C 1
ATOM 776 O O . GLN A 1 102 ? 5.262 -2.335 -20.636 1.00 64.50 102 GLN A O 1
ATOM 781 N N . THR A 1 103 ? 6.635 -2.164 -18.885 1.00 68.19 103 THR A N 1
ATOM 782 C CA . THR A 1 103 ? 5.754 -1.233 -18.160 1.00 68.19 103 THR A CA 1
ATOM 783 C C . THR A 1 103 ? 5.894 0.177 -18.737 1.00 68.19 103 THR A C 1
ATOM 785 O O . THR A 1 103 ? 6.923 0.815 -18.542 1.00 68.19 103 THR A O 1
ATOM 788 N N . ASP A 1 104 ? 4.859 0.667 -19.423 1.00 77.38 104 ASP A N 1
ATOM 789 C CA . ASP A 1 104 ? 4.860 2.012 -20.027 1.00 77.38 104 ASP A CA 1
ATOM 790 C C . ASP A 1 104 ? 4.448 3.112 -19.036 1.00 77.38 104 ASP A C 1
ATOM 792 O O . ASP A 1 104 ? 4.906 4.252 -19.119 1.00 77.38 104 ASP A O 1
ATOM 796 N N . ALA A 1 105 ? 3.593 2.763 -18.074 1.00 83.69 105 ALA A N 1
ATOM 797 C CA . ALA A 1 105 ? 3.102 3.671 -17.049 1.00 83.69 105 ALA A CA 1
ATOM 798 C C . ALA A 1 105 ? 3.145 3.000 -15.682 1.00 83.69 105 ALA A C 1
ATOM 800 O O . ALA A 1 105 ? 2.756 1.839 -15.550 1.00 83.69 105 ALA A O 1
ATOM 801 N N . LEU A 1 106 ? 3.562 3.748 -14.665 1.00 85.25 106 LEU A N 1
ATOM 802 C CA . LEU A 1 106 ? 3.578 3.286 -13.287 1.00 85.25 106 LEU A CA 1
ATOM 803 C C . LEU A 1 106 ? 2.719 4.219 -12.440 1.00 85.25 106 LEU A C 1
ATOM 805 O O . LEU A 1 106 ? 2.936 5.428 -12.412 1.00 85.25 106 LEU A O 1
ATOM 809 N N . HIS A 1 107 ? 1.714 3.664 -11.765 1.00 91.19 107 HIS A N 1
ATOM 810 C CA . HIS A 1 107 ? 0.875 4.422 -10.844 1.00 91.19 107 HIS A CA 1
ATOM 811 C C . HIS A 1 107 ? 0.399 3.517 -9.716 1.00 91.19 107 HIS A C 1
ATOM 813 O O . HIS A 1 107 ? -0.262 2.505 -9.960 1.00 91.19 107 HIS A O 1
ATOM 819 N N . GLY A 1 108 ? 0.701 3.879 -8.477 1.00 91.31 108 GLY A N 1
ATOM 820 C CA . GLY A 1 108 ? 0.325 3.068 -7.333 1.00 91.31 108 GLY A CA 1
ATOM 821 C C . GLY A 1 108 ? 0.811 3.628 -6.011 1.00 91.31 108 GLY A C 1
ATOM 822 O O . GLY A 1 108 ? 1.350 4.730 -5.921 1.00 91.31 108 GLY A O 1
ATOM 823 N N . VAL A 1 109 ? 0.593 2.847 -4.963 1.00 93.25 109 VAL A N 1
ATOM 824 C CA . VAL A 1 109 ? 1.019 3.165 -3.604 1.00 93.25 109 VAL A CA 1
ATOM 825 C C . VAL A 1 109 ? 1.795 2.005 -2.994 1.00 93.25 109 VAL A C 1
ATOM 827 O O . VAL A 1 109 ? 1.471 0.833 -3.208 1.00 93.25 109 VAL A O 1
ATOM 830 N N . GLN A 1 110 ? 2.818 2.343 -2.214 1.00 91.38 110 GLN A N 1
ATOM 831 C CA . GLN A 1 110 ? 3.551 1.421 -1.355 1.00 91.38 110 GLN A CA 1
ATOM 832 C C . GLN A 1 110 ? 3.200 1.741 0.097 1.00 91.38 110 GLN A C 1
ATOM 834 O O . GLN A 1 110 ? 3.433 2.856 0.564 1.00 91.38 110 GLN A O 1
ATOM 839 N N . LEU A 1 111 ? 2.667 0.764 0.826 1.00 92.69 111 LEU A N 1
ATOM 840 C CA . LEU A 1 111 ? 2.337 0.898 2.242 1.00 92.69 111 LEU A CA 1
ATOM 841 C C . LEU A 1 111 ? 3.083 -0.133 3.068 1.00 92.69 111 LEU A C 1
ATOM 843 O O . LEU A 1 111 ? 3.198 -1.285 2.650 1.00 92.69 111 LEU A O 1
ATOM 847 N N . TRP A 1 112 ? 3.504 0.242 4.274 1.00 92.00 112 TRP A N 1
ATOM 848 C CA . TRP A 1 112 ? 4.007 -0.718 5.259 1.00 92.00 112 TRP A CA 1
ATOM 849 C C . TRP A 1 112 ? 3.163 -0.681 6.524 1.00 92.00 112 TRP A C 1
ATOM 851 O O . TRP A 1 112 ? 2.774 0.394 6.993 1.00 92.00 112 TRP A O 1
ATOM 861 N N . TYR A 1 113 ? 2.936 -1.854 7.111 1.00 88.81 113 TYR A N 1
ATOM 862 C CA . TYR A 1 113 ? 2.395 -1.953 8.460 1.00 88.81 113 TYR A CA 1
ATOM 863 C C . TYR A 1 113 ? 3.316 -2.771 9.364 1.00 88.81 113 TYR A C 1
ATOM 865 O O . TYR A 1 113 ? 3.870 -3.801 8.975 1.00 88.81 113 TYR A O 1
ATOM 873 N N . ALA A 1 114 ? 3.501 -2.283 10.589 1.00 88.38 114 ALA A N 1
ATOM 874 C CA . ALA A 1 114 ? 4.282 -2.952 11.613 1.00 88.38 114 ALA A CA 1
ATOM 875 C C . ALA A 1 114 ? 3.526 -4.185 12.119 1.00 88.38 114 ALA A C 1
ATOM 877 O O . ALA A 1 114 ? 2.364 -4.093 12.523 1.00 88.38 114 ALA A O 1
ATOM 878 N N . LEU A 1 115 ? 4.203 -5.334 12.136 1.00 84.19 115 LEU A N 1
ATOM 879 C CA . LEU A 1 115 ? 3.619 -6.563 12.655 1.00 84.19 115 LEU A CA 1
ATOM 880 C C . LEU A 1 115 ? 3.514 -6.497 14.190 1.00 84.19 115 LEU A C 1
ATOM 882 O O . LEU A 1 115 ? 4.363 -5.875 14.846 1.00 84.19 115 LEU A O 1
ATOM 886 N N . PRO A 1 116 ? 2.496 -7.144 14.787 1.00 81.50 116 PRO A N 1
ATOM 887 C CA . PRO A 1 116 ? 2.421 -7.319 16.231 1.00 81.50 116 PRO A CA 1
ATOM 888 C C . PRO A 1 116 ? 3.667 -8.010 16.792 1.00 81.50 116 PRO A C 1
ATOM 890 O O . PRO A 1 116 ? 4.272 -8.867 16.142 1.00 81.50 116 PRO A O 1
ATOM 893 N N . GLN A 1 117 ? 4.014 -7.709 18.046 1.00 82.25 117 GLN A N 1
ATOM 894 C CA . GLN A 1 117 ? 5.190 -8.289 18.707 1.00 82.25 117 GLN A CA 1
ATOM 895 C C . GLN A 1 117 ? 5.193 -9.828 18.684 1.00 82.25 117 GLN A C 1
ATOM 897 O O . GLN A 1 117 ? 6.256 -10.430 18.560 1.00 82.25 117 GLN A O 1
ATOM 902 N N . ALA A 1 118 ? 4.019 -10.461 18.762 1.00 80.88 118 ALA A N 1
ATOM 903 C CA . ALA A 1 118 ? 3.877 -11.915 18.741 1.00 80.88 118 ALA A CA 1
ATOM 904 C C . ALA A 1 118 ? 4.236 -12.560 17.388 1.00 80.88 118 ALA A C 1
ATOM 906 O O . ALA A 1 118 ? 4.596 -13.732 17.356 1.00 80.88 118 ALA A O 1
ATOM 907 N N . THR A 1 119 ? 4.142 -11.822 16.276 1.00 79.81 119 THR A N 1
ATOM 908 C CA . THR A 1 119 ? 4.304 -12.375 14.918 1.00 79.81 119 THR A CA 1
ATOM 909 C C . THR A 1 119 ? 5.357 -11.683 14.070 1.00 79.81 119 THR A C 1
ATOM 911 O O . THR A 1 119 ? 5.682 -12.168 12.996 1.00 79.81 119 THR A O 1
ATOM 914 N N . ARG A 1 120 ? 5.986 -10.610 14.555 1.00 82.75 120 ARG A N 1
ATOM 915 C CA . ARG A 1 120 ? 7.026 -9.857 13.829 1.00 82.75 120 ARG A CA 1
ATOM 916 C C . ARG A 1 120 ? 8.270 -10.663 13.408 1.00 82.75 120 ARG A C 1
ATOM 918 O O . ARG A 1 120 ? 9.090 -10.144 12.658 1.00 82.75 120 ARG A O 1
ATOM 925 N N . PHE A 1 121 ? 8.429 -11.890 13.901 1.00 84.75 121 PHE A N 1
ATOM 926 C CA . PHE A 1 121 ? 9.516 -12.809 13.542 1.00 84.75 121 PHE A CA 1
ATOM 927 C C . PHE A 1 121 ? 9.004 -14.128 12.940 1.00 84.75 121 PHE A C 1
ATOM 929 O O . PHE A 1 121 ? 9.724 -15.125 12.936 1.00 84.75 121 PHE A O 1
ATOM 936 N N . SER A 1 122 ? 7.755 -14.163 12.462 1.00 79.81 122 SER A N 1
ATOM 937 C CA . SER A 1 122 ? 7.231 -15.312 11.724 1.00 79.81 122 SER A CA 1
ATOM 938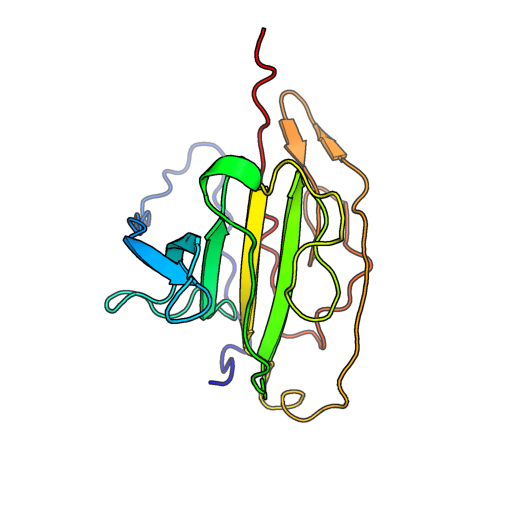 C C . SER A 1 122 ? 7.942 -15.483 10.380 1.00 79.81 122 SER A C 1
ATOM 940 O O . SER A 1 122 ? 8.597 -14.566 9.885 1.00 79.81 122 SER A O 1
ATOM 942 N N . ALA A 1 123 ? 7.766 -16.648 9.757 1.00 77.25 123 ALA A N 1
ATOM 943 C CA . ALA A 1 123 ? 8.242 -16.875 8.399 1.00 77.25 123 ALA A CA 1
ATOM 944 C C . ALA A 1 123 ? 7.653 -15.847 7.413 1.00 77.25 123 ALA A C 1
ATOM 946 O O . ALA A 1 123 ? 6.490 -15.444 7.527 1.00 77.25 123 ALA A O 1
ATOM 947 N N . ASN A 1 124 ? 8.466 -15.455 6.430 1.00 76.44 124 ASN A N 1
ATOM 948 C CA . ASN A 1 124 ? 8.030 -14.600 5.333 1.00 76.44 124 ASN A CA 1
ATOM 949 C C . ASN A 1 124 ? 6.997 -15.338 4.478 1.00 76.44 124 ASN A C 1
ATOM 951 O O . ASN A 1 124 ? 7.133 -16.532 4.211 1.00 76.44 124 ASN A O 1
ATOM 955 N N . HIS A 1 125 ? 5.995 -14.611 4.005 1.00 76.75 125 HIS A N 1
ATOM 956 C CA . HIS A 1 125 ? 5.013 -15.113 3.056 1.00 76.75 125 HIS A CA 1
ATOM 957 C C . HIS A 1 125 ? 4.652 -14.004 2.066 1.00 76.75 125 HIS A C 1
ATOM 959 O O . HIS A 1 125 ? 4.829 -12.821 2.354 1.00 76.75 125 HIS A O 1
ATOM 965 N N . PHE A 1 126 ? 4.166 -14.395 0.891 1.00 77.56 126 PHE A N 1
ATOM 966 C CA . PHE A 1 126 ? 3.764 -13.476 -0.167 1.00 77.56 126 PHE A CA 1
ATOM 967 C C . PHE A 1 126 ? 2.359 -13.824 -0.644 1.00 77.56 126 PHE A C 1
ATOM 969 O O . PHE A 1 126 ? 2.039 -14.997 -0.844 1.00 77.56 126 PHE A O 1
ATOM 976 N N . VAL A 1 127 ? 1.530 -12.801 -0.841 1.00 81.00 127 VAL A N 1
ATOM 977 C CA . VAL A 1 127 ? 0.153 -12.949 -1.315 1.00 81.00 127 VAL A CA 1
ATOM 978 C C . VAL A 1 127 ? -0.081 -11.966 -2.451 1.00 81.00 127 VAL A C 1
ATOM 980 O O . VAL A 1 127 ? 0.134 -10.767 -2.298 1.00 81.00 127 VAL A O 1
ATOM 983 N N . ARG A 1 128 ? -0.577 -12.472 -3.585 1.00 82.00 128 ARG A N 1
ATOM 984 C CA . ARG A 1 128 ? -1.170 -11.646 -4.638 1.00 82.00 128 ARG A CA 1
ATOM 985 C C . ARG A 1 128 ? -2.680 -11.719 -4.499 1.00 82.00 128 ARG A C 1
ATOM 987 O O . ARG A 1 128 ? -3.246 -12.809 -4.514 1.00 82.00 128 ARG A O 1
ATOM 994 N N . TYR A 1 129 ? -3.328 -10.570 -4.379 1.00 83.06 129 TYR A N 1
ATOM 995 C CA . TYR A 1 129 ? -4.767 -10.502 -4.178 1.00 83.06 129 TYR A CA 1
ATOM 996 C C . TYR A 1 129 ? -5.385 -9.431 -5.072 1.00 83.06 129 TYR A C 1
ATOM 998 O O . TYR A 1 129 ? -4.876 -8.316 -5.161 1.00 83.06 129 TYR A O 1
ATOM 1006 N N . LYS A 1 130 ? -6.487 -9.784 -5.740 1.00 86.62 130 LYS A N 1
ATOM 1007 C CA . LYS A 1 130 ? -7.288 -8.868 -6.553 1.00 86.62 130 LYS A CA 1
ATOM 1008 C C . LYS A 1 130 ? -8.663 -8.731 -5.894 1.00 86.62 130 LYS A C 1
ATOM 1010 O O . LYS A 1 130 ? -9.446 -9.677 -5.984 1.00 86.62 130 LYS A O 1
ATOM 1015 N N . PRO A 1 131 ? -8.963 -7.610 -5.217 1.00 85.62 131 PRO A N 1
ATOM 1016 C CA . PRO A 1 131 ? -10.256 -7.437 -4.569 1.00 85.62 131 PRO A CA 1
ATOM 1017 C C . PRO A 1 131 ? -11.384 -7.337 -5.597 1.00 85.62 131 PRO A C 1
ATOM 1019 O O . PRO A 1 131 ? -11.251 -6.668 -6.623 1.00 85.62 131 PRO A O 1
ATOM 1022 N N . GLN A 1 132 ? -12.515 -7.969 -5.287 1.00 86.88 132 GLN A N 1
ATOM 1023 C CA . GLN A 1 132 ? -13.764 -7.753 -6.011 1.00 86.88 132 GLN A CA 1
ATOM 1024 C C . GLN A 1 132 ? -14.287 -6.338 -5.683 1.00 86.88 132 GLN A C 1
ATOM 1026 O O . GLN A 1 132 ? -14.339 -5.989 -4.498 1.00 86.88 132 GLN A O 1
ATOM 1031 N N . PRO A 1 133 ? -14.682 -5.524 -6.680 1.00 88.56 133 PRO A N 1
ATOM 1032 C CA . PRO A 1 133 ? -15.307 -4.234 -6.413 1.00 88.56 133 PRO A CA 1
ATOM 1033 C C . PRO A 1 133 ? -16.661 -4.422 -5.725 1.00 88.56 133 PRO A C 1
ATOM 1035 O O . PRO A 1 133 ? -17.437 -5.307 -6.089 1.00 88.56 133 PRO A O 1
ATOM 1038 N N . ILE A 1 134 ? -16.962 -3.551 -4.763 1.00 88.88 134 ILE A N 1
ATOM 1039 C CA . ILE A 1 134 ? -18.294 -3.421 -4.165 1.00 88.88 134 ILE A CA 1
ATOM 1040 C C . ILE A 1 134 ? -18.842 -2.066 -4.570 1.00 88.88 134 ILE A C 1
ATOM 1042 O O . ILE A 1 134 ? -18.179 -1.046 -4.380 1.00 88.88 134 ILE A O 1
ATOM 1046 N N . THR A 1 135 ? -20.055 -2.046 -5.104 1.00 88.81 135 THR A N 1
ATOM 1047 C CA . THR A 1 135 ? -20.727 -0.810 -5.495 1.00 88.81 135 THR A CA 1
ATOM 1048 C C . THR A 1 135 ? -21.891 -0.557 -4.553 1.00 88.81 135 THR A C 1
ATOM 1050 O O . THR A 1 135 ? -22.779 -1.396 -4.413 1.00 88.81 135 THR A O 1
ATOM 1053 N N . ILE A 1 136 ? -21.893 0.616 -3.929 1.00 83.75 136 ILE A N 1
ATOM 1054 C CA . ILE A 1 136 ? -23.081 1.197 -3.298 1.00 83.75 136 ILE A CA 1
ATOM 1055 C C . ILE A 1 136 ? -23.427 2.489 -4.047 1.00 83.75 136 ILE A C 1
ATOM 1057 O O . ILE A 1 136 ? -22.688 2.912 -4.939 1.00 83.75 136 ILE A O 1
ATOM 1061 N N . VAL A 1 137 ? -24.572 3.104 -3.748 1.00 86.94 137 VAL A N 1
ATOM 1062 C CA . VAL A 1 137 ? -25.063 4.269 -4.503 1.00 86.94 137 VAL A CA 1
ATOM 1063 C C . VAL A 1 137 ? -23.992 5.368 -4.568 1.00 86.94 137 VAL A C 1
ATOM 1065 O O . VAL A 1 137 ? -23.626 5.950 -3.553 1.00 86.94 137 VAL A O 1
ATOM 1068 N N . GLY A 1 138 ? -23.491 5.630 -5.781 1.00 85.44 138 GLY A N 1
ATOM 1069 C CA . GLY A 1 138 ? -22.526 6.692 -6.077 1.00 85.44 138 GLY A CA 1
ATOM 1070 C C . GLY A 1 138 ? -21.050 6.366 -5.831 1.00 85.44 138 GLY A C 1
ATOM 1071 O O . GLY A 1 138 ? -20.214 7.234 -6.076 1.00 85.44 138 GLY A O 1
ATOM 1072 N N . LEU A 1 139 ? -20.693 5.158 -5.375 1.00 86.69 139 LEU A N 1
ATOM 1073 C CA . LEU A 1 139 ? -19.313 4.883 -4.976 1.00 86.69 139 LEU A CA 1
ATOM 1074 C C . LEU A 1 139 ? -18.912 3.402 -5.121 1.00 86.69 139 LEU A C 1
ATOM 1076 O O . LEU A 1 139 ? -19.715 2.483 -4.956 1.00 86.69 139 LEU A O 1
ATOM 1080 N N . THR A 1 140 ? -17.645 3.184 -5.483 1.00 88.75 140 THR A N 1
ATOM 1081 C CA . THR A 1 140 ? -17.043 1.856 -5.665 1.00 88.75 140 THR A CA 1
ATOM 1082 C C . THR A 1 140 ? -15.897 1.685 -4.676 1.00 88.75 140 THR A C 1
ATOM 1084 O O . THR A 1 140 ? -15.026 2.545 -4.581 1.00 88.75 140 THR A O 1
ATOM 1087 N N . ALA A 1 141 ? -15.907 0.580 -3.936 1.00 87.88 141 ALA A N 1
ATOM 1088 C CA . ALA A 1 141 ? -14.899 0.232 -2.944 1.00 87.88 141 ALA A CA 1
ATOM 1089 C C . ALA A 1 141 ? -14.124 -1.018 -3.369 1.00 87.88 141 ALA A C 1
ATOM 1091 O O . ALA A 1 141 ? -14.700 -1.949 -3.931 1.00 87.88 141 ALA A O 1
ATOM 1092 N N . HIS A 1 142 ? -12.844 -1.071 -3.010 1.00 88.31 142 HIS A N 1
ATOM 1093 C CA . HIS A 1 142 ? -12.010 -2.265 -3.114 1.00 88.31 142 HIS A CA 1
ATOM 1094 C C . HIS A 1 142 ? -11.414 -2.570 -1.735 1.00 88.31 142 HIS A C 1
ATOM 1096 O O . HIS A 1 142 ? -10.728 -1.735 -1.149 1.00 88.31 142 HIS A O 1
ATOM 1102 N N . VAL A 1 143 ? -11.687 -3.761 -1.199 1.00 86.75 143 VAL A N 1
ATOM 1103 C CA . VAL A 1 143 ? -11.251 -4.160 0.151 1.00 86.75 143 VAL A CA 1
ATOM 1104 C C . VAL A 1 143 ? -9.977 -4.991 0.060 1.00 86.75 143 VAL A C 1
ATOM 1106 O O . VAL A 1 143 ? -10.037 -6.199 -0.155 1.00 86.75 143 VAL A O 1
ATOM 1109 N N . PHE A 1 144 ? -8.819 -4.341 0.201 1.00 85.56 144 PHE A N 1
ATOM 1110 C CA . PHE A 1 144 ? -7.501 -4.989 0.112 1.00 85.56 144 PHE A CA 1
ATOM 1111 C C . PHE A 1 144 ? -7.128 -5.758 1.377 1.00 85.56 144 PHE A C 1
ATOM 1113 O O . PHE A 1 144 ? -6.631 -6.878 1.290 1.00 85.56 144 PHE A O 1
ATOM 1120 N N . ILE A 1 145 ? -7.381 -5.173 2.549 1.00 85.62 145 ILE A N 1
ATOM 1121 C CA . ILE A 1 145 ? -7.099 -5.744 3.870 1.00 85.62 145 ILE A CA 1
ATOM 1122 C C . ILE A 1 145 ? -8.254 -5.360 4.799 1.00 85.62 145 ILE A C 1
ATOM 1124 O O . ILE A 1 145 ? -8.749 -4.238 4.732 1.00 85.62 145 ILE A O 1
ATOM 1128 N N . GLY A 1 146 ? -8.672 -6.292 5.659 1.00 84.38 146 GLY A N 1
ATOM 1129 C CA . GLY A 1 146 ? -9.754 -6.068 6.617 1.00 84.38 146 GLY A CA 1
ATOM 1130 C C . GLY A 1 146 ? -11.145 -6.279 6.023 1.00 84.38 146 GLY A C 1
ATOM 1131 O O . GLY A 1 146 ? -11.344 -7.145 5.167 1.00 84.38 146 GLY A O 1
ATOM 1132 N N . ASP A 1 147 ? -12.112 -5.515 6.518 1.00 84.88 147 ASP A N 1
ATOM 1133 C CA . ASP A 1 147 ? -13.515 -5.577 6.123 1.00 84.88 147 ASP A CA 1
ATOM 1134 C C . ASP A 1 147 ? -14.122 -4.174 5.997 1.00 84.88 147 ASP A C 1
ATOM 1136 O O . ASP A 1 147 ? -13.792 -3.273 6.769 1.00 84.88 147 ASP A O 1
ATOM 1140 N N . LEU A 1 148 ? -14.998 -3.994 5.007 1.00 82.50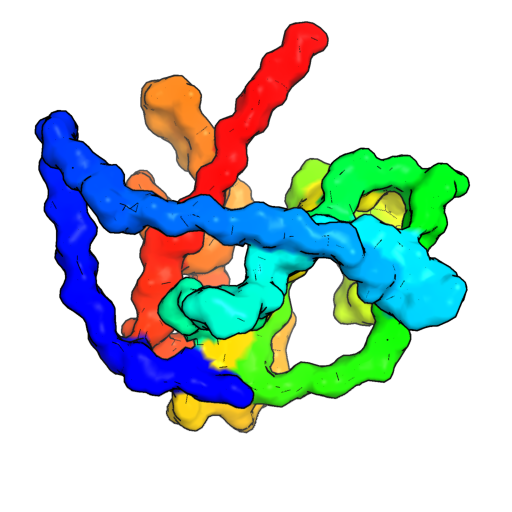 148 LEU A N 1
ATOM 1141 C CA . LEU A 1 148 ? -15.763 -2.770 4.777 1.00 82.50 148 LEU A CA 1
ATOM 1142 C C . LEU A 1 148 ? -17.037 -3.097 3.982 1.00 82.50 148 LEU A C 1
ATOM 1144 O O . LEU A 1 148 ? -17.000 -3.868 3.024 1.00 82.50 148 LEU A O 1
ATOM 1148 N N . LEU A 1 149 ? -18.162 -2.475 4.361 1.00 82.94 149 LEU A N 1
ATOM 1149 C CA . LEU A 1 149 ? -19.450 -2.568 3.649 1.00 82.94 149 LEU A CA 1
ATOM 1150 C C . LEU A 1 149 ? -19.905 -4.015 3.367 1.00 82.94 149 LEU A C 1
ATOM 1152 O O . LEU A 1 149 ? -20.402 -4.329 2.290 1.00 82.94 149 LEU A O 1
ATOM 1156 N N . GLY A 1 150 ? -19.704 -4.914 4.335 1.00 82.75 150 GLY A N 1
ATOM 1157 C CA . GLY A 1 150 ? -20.083 -6.327 4.216 1.00 82.75 150 GLY A CA 1
ATOM 1158 C C . GLY A 1 150 ? -19.135 -7.183 3.370 1.00 82.75 150 GLY A C 1
ATOM 1159 O O . GLY A 1 150 ? -19.319 -8.396 3.306 1.00 82.75 150 GLY A O 1
ATOM 1160 N N . SER A 1 151 ? -18.099 -6.594 2.771 1.00 84.06 151 SER A N 1
ATOM 1161 C CA . SER A 1 151 ? -17.032 -7.328 2.093 1.00 84.06 151 SER A CA 1
ATOM 1162 C C . SER A 1 151 ? -15.806 -7.460 2.982 1.00 84.06 151 SER A C 1
ATOM 1164 O O . SER A 1 151 ? -15.460 -6.546 3.729 1.00 84.06 151 SER A O 1
ATOM 1166 N N . LYS A 1 152 ? -15.133 -8.604 2.885 1.00 86.38 152 LYS A N 1
ATOM 1167 C CA . LYS A 1 152 ? -13.947 -8.938 3.669 1.00 86.38 152 LYS A CA 1
ATOM 1168 C C . LYS A 1 152 ? -12.840 -9.422 2.742 1.00 86.38 152 LYS A C 1
ATOM 1170 O O . LYS A 1 152 ? -13.083 -10.264 1.881 1.00 86.38 152 LYS A O 1
ATOM 1175 N N . SER A 1 153 ? -11.627 -8.919 2.948 1.00 86.75 153 SER A N 1
ATOM 1176 C CA . SER A 1 153 ? -10.449 -9.396 2.229 1.00 86.75 153 SER A CA 1
ATOM 1177 C C . SER A 1 153 ? -10.105 -10.834 2.621 1.00 86.75 153 SER A C 1
ATOM 1179 O O . SER A 1 153 ? -10.198 -11.215 3.790 1.00 86.75 153 SER A O 1
ATOM 1181 N N . ALA A 1 154 ? -9.663 -11.622 1.639 1.00 85.50 154 ALA A N 1
ATOM 1182 C CA . ALA A 1 154 ? -9.082 -12.944 1.867 1.00 85.50 154 ALA A CA 1
ATOM 1183 C C . ALA A 1 154 ? -7.627 -12.879 2.373 1.00 85.50 154 ALA A C 1
ATOM 1185 O O . ALA A 1 154 ? -7.077 -13.900 2.780 1.00 85.50 154 ALA A O 1
ATOM 1186 N N . VAL A 1 155 ? -7.000 -11.698 2.347 1.00 82.38 155 VAL A N 1
ATOM 1187 C CA . VAL A 1 155 ? -5.663 -11.483 2.907 1.00 82.38 155 VAL A CA 1
ATOM 1188 C C . VAL A 1 155 ? -5.762 -11.542 4.428 1.00 82.38 155 VAL A C 1
ATOM 1190 O O . VAL A 1 155 ? -6.437 -10.712 5.038 1.00 82.38 155 VAL A O 1
ATOM 1193 N N . ASP A 1 156 ? -5.088 -12.513 5.043 1.00 74.50 156 ASP A N 1
ATOM 1194 C CA . ASP A 1 156 ? -4.896 -12.534 6.492 1.00 74.50 156 ASP A CA 1
ATOM 1195 C C . ASP A 1 156 ? -3.807 -11.513 6.858 1.00 74.50 156 ASP A C 1
ATOM 1197 O O . ASP A 1 156 ? -2.650 -11.711 6.483 1.00 74.50 156 ASP A O 1
ATOM 1201 N N . PRO A 1 157 ? -4.122 -10.421 7.579 1.00 66.81 157 PRO A N 1
ATOM 1202 C CA . PRO A 1 157 ? -3.102 -9.460 7.983 1.00 66.81 157 PRO A CA 1
ATOM 1203 C C . PRO A 1 157 ? -2.114 -10.011 9.030 1.00 66.81 157 PRO A C 1
ATOM 1205 O O . PRO A 1 157 ? -1.131 -9.324 9.302 1.00 66.81 157 PRO A O 1
ATOM 1208 N N . ALA A 1 158 ? -2.360 -11.210 9.590 1.00 58.22 158 ALA A N 1
ATOM 1209 C CA . ALA A 1 158 ? -1.628 -11.888 10.666 1.00 58.22 158 ALA A CA 1
ATOM 1210 C C . ALA A 1 158 ? -1.472 -11.083 11.983 1.00 58.22 158 ALA A C 1
ATOM 1212 O O . ALA A 1 158 ? -0.861 -10.019 12.020 1.00 58.22 158 ALA A O 1
ATOM 1213 N N . PRO A 1 159 ? -1.849 -11.647 13.147 1.00 49.59 159 PRO A N 1
ATOM 1214 C CA . PRO A 1 159 ? -3.141 -12.191 13.512 1.00 49.59 159 PRO A CA 1
ATOM 1215 C C . PRO A 1 159 ? -3.899 -11.213 14.438 1.00 49.59 159 PRO A C 1
ATOM 1217 O O . PRO A 1 159 ? -3.343 -10.649 15.375 1.00 49.59 159 PRO A O 1
ATOM 1220 N N . ARG A 1 160 ? -5.206 -11.080 14.187 1.00 41.75 160 ARG A N 1
ATOM 1221 C CA . ARG A 1 160 ? -6.322 -10.649 15.068 1.00 41.75 160 ARG A CA 1
ATOM 1222 C C . ARG A 1 160 ? -6.264 -9.326 15.862 1.00 41.75 160 ARG A C 1
ATOM 1224 O O . ARG A 1 160 ? -7.340 -8.853 16.208 1.00 41.75 160 ARG A O 1
ATOM 1231 N N . SER A 1 161 ? -5.115 -8.691 16.104 1.00 40.34 161 SER A N 1
ATOM 1232 C CA . SER A 1 161 ? -5.033 -7.342 16.707 1.00 40.34 161 SER A CA 1
ATOM 1233 C C . SER A 1 161 ? -4.822 -6.226 15.681 1.00 40.34 161 SER A C 1
ATOM 1235 O O . SER A 1 161 ? -5.054 -5.056 15.981 1.00 40.34 161 SER A O 1
ATOM 1237 N N . CYS A 1 162 ? -4.469 -6.571 14.437 1.00 38.62 162 CYS A N 1
ATOM 1238 C CA . CYS A 1 162 ? -4.551 -5.648 13.309 1.00 38.62 162 CYS A CA 1
ATOM 1239 C C . CYS A 1 162 ? -6.028 -5.462 12.926 1.00 38.62 162 CYS A C 1
ATOM 1241 O O . CYS A 1 162 ? -6.516 -5.989 11.930 1.00 38.62 162 CYS A O 1
ATOM 1243 N N . LEU A 1 163 ? -6.758 -4.692 13.735 1.00 38.88 163 LEU A N 1
ATOM 1244 C CA . LEU A 1 163 ? -8.023 -4.053 13.372 1.00 38.88 163 LEU A CA 1
ATOM 1245 C C . LEU A 1 163 ? -7.744 -2.969 12.311 1.00 38.88 163 LEU A C 1
ATOM 1247 O O . LEU A 1 163 ? -8.077 -1.799 12.479 1.00 38.88 163 LEU A O 1
ATOM 1251 N N . ALA A 1 164 ? -7.112 -3.340 11.199 1.00 36.12 164 ALA A N 1
ATOM 1252 C CA . ALA A 1 164 ? -7.081 -2.524 10.000 1.00 36.12 164 ALA A CA 1
ATOM 1253 C C . ALA A 1 164 ? -8.456 -2.647 9.323 1.00 36.12 164 ALA A C 1
ATOM 1255 O O . ALA A 1 164 ? -8.592 -3.265 8.278 1.00 36.12 164 ALA A O 1
ATOM 1256 N N . ARG A 1 165 ? -9.495 -2.058 9.936 1.00 34.34 165 ARG A N 1
ATOM 1257 C CA . ARG A 1 165 ? -10.779 -1.763 9.266 1.00 34.34 165 ARG A CA 1
ATOM 1258 C C . ARG A 1 165 ? -10.673 -0.560 8.317 1.00 34.34 165 ARG A C 1
ATOM 1260 O O . ARG A 1 165 ? -11.669 -0.090 7.780 1.00 34.34 165 ARG A O 1
ATOM 1267 N N . ASN A 1 166 ? -9.462 -0.058 8.086 1.00 31.69 166 ASN A N 1
ATOM 1268 C CA . ASN A 1 166 ? -9.219 1.068 7.199 1.00 31.69 166 ASN A CA 1
ATOM 126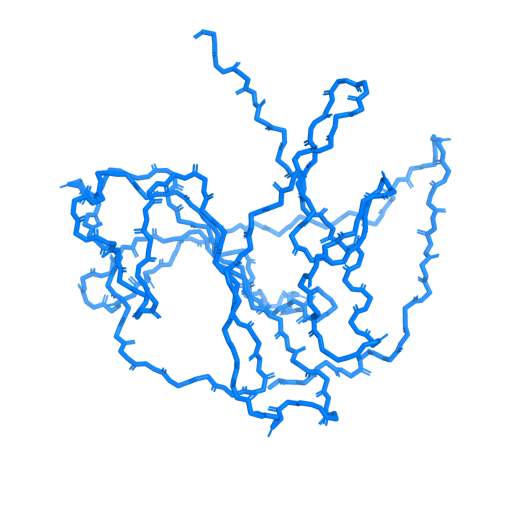9 C C . ASN A 1 166 ? -9.031 0.541 5.779 1.00 31.69 166 ASN A C 1
ATOM 1271 O O . ASN A 1 166 ? -7.915 0.333 5.308 1.00 31.69 166 ASN A O 1
ATOM 1275 N N . CYS A 1 167 ? -10.159 0.298 5.121 1.00 28.97 167 CYS A N 1
ATOM 1276 C CA . CYS A 1 167 ? -10.207 0.163 3.677 1.00 28.97 167 CYS A CA 1
ATOM 1277 C C . CYS A 1 167 ? -10.047 1.554 3.061 1.00 28.97 167 CYS A C 1
ATOM 1279 O O . CYS A 1 167 ? -10.817 2.468 3.361 1.00 28.97 167 CYS A O 1
ATOM 1281 N N . PHE A 1 168 ? -9.027 1.719 2.224 1.00 30.08 168 PHE A N 1
ATOM 1282 C CA . PHE A 1 168 ? -8.821 2.950 1.476 1.00 30.08 168 PHE A CA 1
ATOM 1283 C C . PHE A 1 168 ? -9.783 3.009 0.290 1.00 30.08 168 PHE A C 1
ATOM 1285 O O . PHE A 1 168 ? -9.963 2.045 -0.455 1.00 30.08 168 PHE A O 1
ATOM 1292 N N . TRP A 1 169 ? -10.409 4.170 0.152 1.00 20.69 169 TRP A N 1
ATOM 1293 C CA . TRP A 1 169 ? -11.298 4.537 -0.934 1.00 20.69 169 TRP A CA 1
ATOM 1294 C C . TRP A 1 169 ? -10.491 4.990 -2.148 1.00 20.69 169 TRP A C 1
ATOM 1296 O O . TRP A 1 169 ? -9.603 5.827 -2.013 1.00 20.69 169 TRP A O 1
ATOM 1306 N N . THR A 1 170 ? -10.855 4.526 -3.342 1.00 26.47 170 THR A N 1
ATOM 1307 C CA . THR A 1 170 ? -10.594 5.276 -4.575 1.00 26.47 170 THR A CA 1
ATOM 1308 C C . THR A 1 170 ? -11.916 5.497 -5.293 1.00 26.47 170 THR A C 1
ATOM 1310 O O . THR A 1 170 ? -12.456 4.618 -5.960 1.00 26.47 170 THR A O 1
ATOM 1313 N N . GLN A 1 171 ? -12.460 6.705 -5.148 1.00 26.72 171 GLN A N 1
ATOM 1314 C CA . GLN A 1 171 ? -13.391 7.235 -6.130 1.00 26.72 171 GLN A CA 1
ATOM 1315 C C . GLN A 1 171 ? -12.557 7.511 -7.380 1.00 26.72 171 GLN A C 1
ATOM 1317 O O . GLN A 1 171 ? -11.774 8.454 -7.404 1.00 26.72 171 GLN A O 1
ATOM 1322 N N . THR A 1 172 ? -12.659 6.665 -8.401 1.00 31.58 172 THR A N 1
ATOM 1323 C CA . THR A 1 172 ? -12.184 7.045 -9.732 1.00 31.58 172 THR A CA 1
ATOM 1324 C C 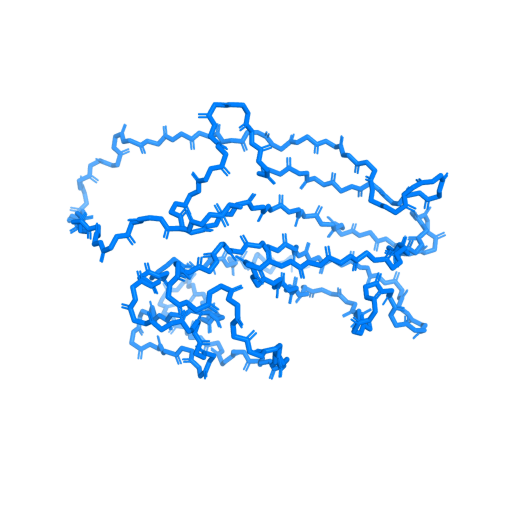. THR A 1 172 ? -13.203 8.048 -10.273 1.00 31.58 172 THR A C 1
ATOM 1326 O O . THR A 1 172 ? -14.360 7.658 -10.471 1.00 31.58 172 THR A O 1
ATOM 1329 N N . PRO A 1 173 ? -12.859 9.325 -10.521 1.00 30.16 173 PRO A N 1
ATOM 1330 C CA . PRO A 1 173 ? -13.650 10.072 -11.475 1.00 30.16 173 PRO A CA 1
ATOM 1331 C C . PRO A 1 173 ? -13.474 9.358 -12.815 1.00 30.16 173 PRO A C 1
ATOM 1333 O O . PRO A 1 173 ? -12.351 9.093 -13.247 1.00 30.16 173 PRO A O 1
ATOM 1336 N N . ARG A 1 174 ? -14.586 9.016 -13.473 1.00 31.88 174 ARG A N 1
ATOM 1337 C CA . ARG A 1 174 ? -14.529 8.826 -14.921 1.00 31.88 174 ARG A CA 1
ATOM 1338 C C . ARG A 1 174 ? -14.095 10.176 -15.474 1.00 31.88 174 ARG A C 1
ATOM 1340 O O . ARG A 1 174 ? -14.827 11.151 -15.308 1.00 31.88 174 ARG A O 1
ATOM 1347 N N . LEU A 1 175 ? -12.899 10.246 -16.046 1.00 28.69 175 LEU A N 1
ATOM 1348 C CA . LEU A 1 175 ? -12.618 11.323 -16.983 1.00 28.69 175 LEU A CA 1
ATOM 1349 C C . LEU A 1 175 ? -13.603 11.164 -18.161 1.00 28.69 175 LEU A C 1
ATOM 1351 O O . LEU A 1 175 ? -13.924 10.018 -18.500 1.00 28.69 175 LEU A O 1
ATOM 1355 N N . PRO A 1 176 ? -14.159 12.274 -18.679 1.00 35.59 176 PRO A N 1
ATOM 1356 C CA . PRO A 1 176 ? -15.117 12.258 -19.784 1.00 35.59 176 PRO A CA 1
ATOM 1357 C C . PRO A 1 176 ? -14.541 11.636 -21.059 1.00 35.59 176 PRO A C 1
ATOM 1359 O O . PRO A 1 176 ? -13.311 11.738 -21.269 1.00 35.59 176 PRO A O 1
#

Radius of gyration: 17.39 Å; chains: 1; bounding box: 46×34×42 Å

Foldseek 3Di:
DAQPQQDDDDDDDDPPRDPPPDDDQAWDWDFAAPPLGQIWTWRADDPVHQDDRQWRTKIWDDQDFCVPRNWQDHPDDDDFQKDKDKAWPAAAADPRRTGDPPTGGGTTMIIMGGYHPVPRHPDDDDDDDDFDWDDDVPFIFGACAQDDPHDHHPDQPPDDSPNCPPGDGDPDDPDD

Sequence (176 aa):
MSNQEGHSDVTILESGQPCTAVEVLEPRLVPLGGPRAMTVCRTSPQRERSLIRAWCFLDHYGPDSVAETGDMTVPRHLHTGLATVSWLFAGEIAHQEISAPQTDALHGVQLWYALPQATRFSANHFVRYKPQPITIVGLTAHVFIGDLLGSKSAVDPAPRSCLARNCFWTQTPRLP

Secondary structure (DSSP, 8-state):
--B--------PPPTT-----------EEEEESGGGPEEEEEEES-SS-S-BTTEEEEEEEEEEEHHHH---BPPP----SEEEEEEEEES-EETTTEEPTT--EEEEEEEEEEPBTTTTTSPP------PPEEEETTEEEE-SSSEETTEE-S---SSSS-----PPP-------

Organism: NCBI:txid3120821

pLDDT: mean 75.78, std 17.63, range [20.69, 95.44]

InterPro domains:
  IPR003829 Pirin, N-terminal domain [PF02678] (45-97)
  IPR011051 RmlC-like cupin domain superfamily [SSF51182] (35-157)
  IPR014710 RmlC-like jelly roll fold [G3DSA:2.60.120.10] (35-96)
  IPR014710 RmlC-like jelly roll fold [G3DSA:2.60.120.10] (97-166)